Protein AF-F9DXI1-F1 (afdb_monomer)

Radius of gyration: 17.46 Å; Cα contacts (8 Å, |Δi|>4): 299; chains: 1; bounding box: 54×38×42 Å

Structure (mmCIF, N/CA/C/O backbone):
data_AF-F9DXI1-F1
#
_entry.id   AF-F9DXI1-F1
#
loop_
_atom_site.group_PDB
_atom_site.id
_atom_site.type_symbol
_atom_site.label_atom_id
_atom_site.label_alt_id
_atom_site.label_comp_id
_atom_site.label_asym_id
_atom_site.label_entity_id
_atom_site.label_seq_id
_atom_site.pdbx_PDB_ins_code
_atom_site.Cartn_x
_atom_site.Cartn_y
_atom_site.Cartn_z
_atom_site.occupancy
_atom_site.B_iso_or_equiv
_atom_site.auth_seq_id
_atom_site.auth_comp_id
_atom_site.auth_asym_id
_atom_site.auth_atom_id
_atom_site.pdbx_PDB_model_num
ATOM 1 N N . ILE A 1 1 ? -14.506 -11.356 -4.392 1.00 69.00 1 ILE A N 1
ATOM 2 C CA . ILE A 1 1 ? -14.007 -9.962 -4.331 1.00 69.00 1 ILE A CA 1
ATOM 3 C C . ILE A 1 1 ? -14.708 -9.296 -3.155 1.00 69.00 1 ILE A C 1
ATOM 5 O O . ILE A 1 1 ? -15.936 -9.281 -3.174 1.00 69.00 1 ILE A O 1
ATOM 9 N N . PRO A 1 2 ? -13.963 -8.846 -2.133 1.00 86.81 2 PRO A N 1
ATOM 10 C CA . PRO A 1 2 ? -14.524 -8.217 -0.940 1.00 86.81 2 PRO A CA 1
ATOM 11 C C . PRO A 1 2 ? -15.190 -6.873 -1.262 1.00 86.81 2 PRO A C 1
ATOM 13 O O . PRO A 1 2 ? -14.858 -6.212 -2.251 1.00 86.81 2 PRO A O 1
ATOM 16 N N . LEU A 1 3 ? -16.129 -6.454 -0.416 1.00 94.44 3 LEU A N 1
ATOM 17 C CA . LEU A 1 3 ? -16.753 -5.140 -0.493 1.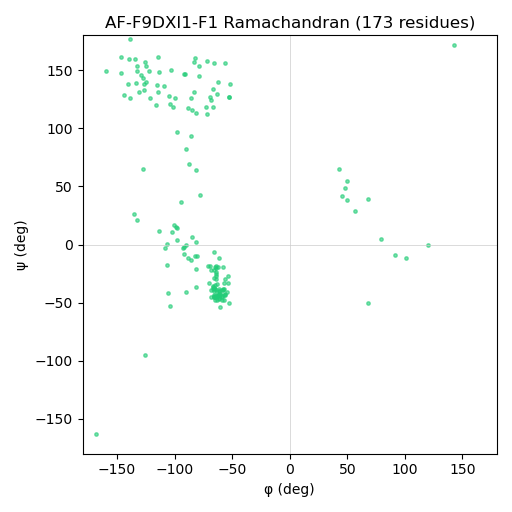00 94.44 3 LEU A CA 1
ATOM 18 C C . LEU A 1 3 ? -15.758 -4.064 -0.031 1.00 94.44 3 LEU A C 1
ATOM 20 O O . LEU A 1 3 ? -15.314 -4.058 1.115 1.00 94.44 3 LEU A O 1
ATOM 24 N N . ARG A 1 4 ? -15.416 -3.133 -0.923 1.00 96.00 4 ARG A N 1
ATOM 25 C CA . ARG A 1 4 ? -14.452 -2.058 -0.649 1.00 96.00 4 ARG A CA 1
ATOM 26 C C . ARG A 1 4 ? -15.157 -0.845 -0.054 1.00 96.00 4 ARG A C 1
ATOM 28 O O . ARG A 1 4 ? -16.013 -0.250 -0.709 1.00 96.00 4 ARG A O 1
ATOM 35 N N . ILE A 1 5 ? -14.814 -0.480 1.178 1.00 97.56 5 ILE A N 1
ATOM 36 C CA . ILE A 1 5 ? -15.563 0.511 1.955 1.00 97.56 5 ILE A CA 1
ATOM 37 C C . ILE A 1 5 ? -14.716 1.737 2.257 1.00 97.56 5 ILE A C 1
ATOM 39 O O . ILE A 1 5 ? -13.705 1.672 2.948 1.00 97.56 5 ILE A O 1
ATOM 43 N N . HIS A 1 6 ? -15.192 2.885 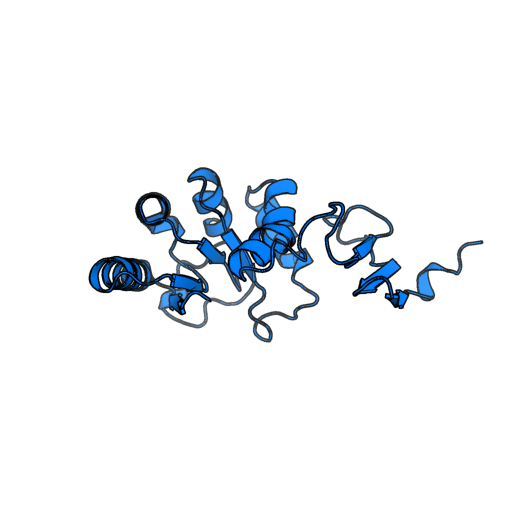1.793 1.00 98.31 6 HIS A N 1
ATOM 44 C CA . HIS A 1 6 ? -14.633 4.189 2.113 1.00 98.31 6 HIS A CA 1
ATOM 45 C C . HIS A 1 6 ? -14.948 4.583 3.562 1.00 98.31 6 HIS A C 1
ATOM 47 O O . HIS A 1 6 ? -16.106 4.857 3.876 1.00 98.31 6 HIS A O 1
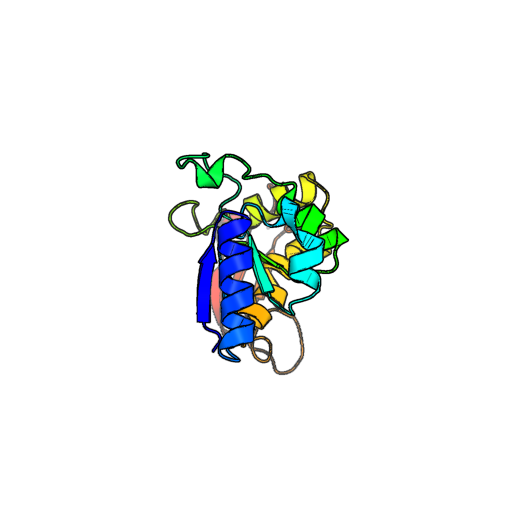ATOM 53 N N . ALA A 1 7 ? -13.935 4.646 4.436 1.00 98.25 7 ALA A N 1
ATOM 54 C CA . ALA A 1 7 ? -14.116 5.066 5.827 1.00 98.25 7 ALA A CA 1
ATOM 55 C C . ALA A 1 7 ? -12.925 5.885 6.347 1.00 98.25 7 ALA A C 1
ATOM 57 O O . ALA A 1 7 ? -11.763 5.472 6.283 1.00 98.25 7 ALA A O 1
ATOM 58 N N . HIS A 1 8 ? -13.219 7.057 6.911 1.00 98.62 8 HIS A N 1
ATOM 59 C CA . HIS A 1 8 ? -12.198 7.946 7.455 1.00 98.62 8 HIS A CA 1
ATOM 60 C C . HIS A 1 8 ? -12.146 7.903 8.980 1.00 98.62 8 HIS A C 1
ATOM 62 O O . HIS A 1 8 ? -11.059 7.702 9.533 1.00 98.62 8 HIS A O 1
ATOM 68 N N . ARG A 1 9 ? -13.278 8.112 9.660 1.00 98.62 9 ARG A N 1
ATOM 69 C CA . ARG A 1 9 ? -13.299 8.248 11.118 1.00 98.62 9 ARG A CA 1
ATOM 70 C C . ARG A 1 9 ? -13.326 6.899 11.813 1.00 98.62 9 ARG A C 1
ATOM 72 O O . ARG A 1 9 ? -13.777 5.901 11.255 1.00 98.62 9 ARG A O 1
ATOM 79 N N . ALA A 1 10 ? -12.886 6.885 13.066 1.00 98.56 10 ALA A N 1
ATOM 80 C CA . ALA A 1 10 ? -12.902 5.676 13.879 1.00 98.56 10 ALA A CA 1
ATOM 81 C C . ALA A 1 10 ? -14.320 5.088 14.015 1.00 98.56 10 ALA A C 1
ATOM 83 O O . ALA A 1 10 ? -14.487 3.876 13.942 1.00 98.56 10 ALA A O 1
ATOM 84 N N . ASP A 1 11 ? -15.349 5.928 14.149 1.00 98.50 11 ASP A N 1
ATOM 85 C CA . ASP A 1 11 ? -16.743 5.484 14.228 1.00 98.50 11 ASP A CA 1
ATOM 86 C C . ASP A 1 11 ? -17.289 4.932 12.902 1.00 98.50 11 ASP A C 1
ATOM 88 O O . ASP A 1 11 ? -18.054 3.965 12.927 1.00 98.50 11 ASP A O 1
ATOM 92 N N . ASP A 1 12 ? -16.844 5.456 11.755 1.00 98.38 12 ASP A N 1
ATOM 93 C CA . ASP A 1 12 ? -17.178 4.887 10.440 1.00 98.38 12 ASP A CA 1
ATOM 94 C C . ASP A 1 12 ? -16.580 3.480 10.300 1.00 98.38 12 ASP A C 1
ATOM 96 O O . ASP A 1 12 ? -17.260 2.538 9.893 1.00 98.38 12 ASP A O 1
ATOM 100 N N . ILE A 1 13 ? -15.311 3.330 10.700 1.00 98.44 13 ILE A N 1
ATOM 101 C CA . ILE A 1 13 ? -14.581 2.059 10.658 1.00 98.44 13 ILE A CA 1
ATOM 102 C C . ILE A 1 13 ? -15.241 1.029 11.584 1.00 98.44 13 ILE A C 1
ATOM 104 O O . ILE A 1 13 ? -15.514 -0.091 11.169 1.00 98.44 13 ILE A O 1
ATOM 108 N N . VAL A 1 14 ? -15.567 1.398 12.825 1.00 98.31 14 VAL A N 1
ATOM 109 C CA . VAL A 1 14 ? -16.275 0.493 13.749 1.00 98.31 14 VAL A CA 1
ATOM 110 C C . VAL A 1 14 ? -17.648 0.107 13.195 1.00 98.31 14 VAL A C 1
ATOM 112 O O . VAL A 1 14 ? -18.060 -1.044 13.318 1.00 98.31 14 VAL A O 1
ATOM 115 N N . THR A 1 15 ? -18.356 1.038 12.552 1.00 98.38 15 THR A N 1
ATOM 116 C CA . THR A 1 15 ? -19.662 0.752 11.947 1.00 98.38 15 THR A CA 1
ATOM 117 C C . THR A 1 15 ? -19.552 -0.301 10.852 1.00 98.38 15 THR A C 1
ATOM 119 O O . THR A 1 15 ? -20.336 -1.249 10.861 1.00 98.38 15 THR A O 1
ATOM 122 N N . ILE A 1 16 ? -18.575 -0.191 9.945 1.00 97.56 16 ILE A N 1
ATOM 123 C CA . ILE A 1 16 ? -18.421 -1.202 8.894 1.00 97.56 16 ILE A CA 1
ATOM 124 C C . ILE A 1 16 ? -17.999 -2.560 9.453 1.00 97.56 16 ILE A C 1
ATOM 126 O O . ILE A 1 16 ? -18.488 -3.574 8.970 1.00 97.56 16 ILE A O 1
ATOM 130 N N . LEU A 1 17 ? -17.165 -2.607 10.493 1.00 96.88 17 LEU A N 1
ATOM 131 C CA . LEU A 1 17 ? -16.785 -3.876 11.122 1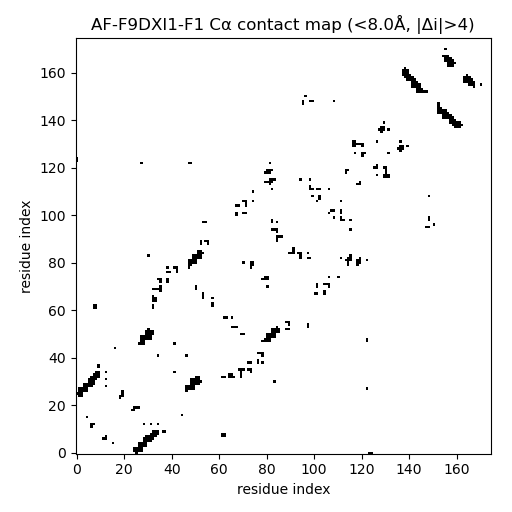.00 96.88 17 LEU A CA 1
ATOM 132 C C . LEU A 1 17 ? -17.979 -4.566 11.793 1.00 96.88 17 LEU A C 1
ATOM 134 O O . LEU A 1 17 ? -18.151 -5.771 11.652 1.00 96.88 17 LEU A O 1
ATOM 138 N N . ARG A 1 18 ? -18.886 -3.801 12.408 1.00 97.69 18 ARG A N 1
ATOM 139 C CA . ARG A 1 18 ? -20.153 -4.352 12.916 1.00 97.69 18 ARG A CA 1
ATOM 140 C C . ARG A 1 18 ? -21.059 -4.879 11.802 1.00 97.69 18 ARG A C 1
ATOM 142 O O . ARG A 1 18 ? -21.697 -5.904 11.986 1.00 97.69 18 ARG A O 1
ATOM 149 N N . ILE A 1 19 ? -21.113 -4.199 10.654 1.00 97.38 19 ILE A N 1
ATOM 150 C CA . ILE A 1 19 ? -21.872 -4.662 9.477 1.00 97.38 19 ILE A CA 1
ATOM 151 C C . ILE A 1 19 ? -21.228 -5.923 8.880 1.00 97.38 19 ILE A C 1
ATOM 153 O O . ILE A 1 19 ? -21.947 -6.839 8.489 1.00 97.38 19 ILE A O 1
ATOM 157 N N . LYS A 1 20 ? -19.889 -5.992 8.835 1.00 96.50 20 LYS A N 1
ATOM 158 C CA . LYS A 1 20 ? -19.130 -7.184 8.428 1.00 96.50 20 LYS A CA 1
ATOM 159 C C . LYS A 1 20 ? -19.587 -8.402 9.232 1.00 96.50 20 LYS A C 1
ATOM 161 O O . LYS A 1 20 ? -19.923 -9.420 8.640 1.00 96.50 20 LYS A O 1
ATOM 166 N N . GLU A 1 21 ? -19.630 -8.262 10.557 1.00 96.25 21 GLU A N 1
ATOM 167 C CA . GLU A 1 21 ? -20.049 -9.312 11.491 1.00 96.25 21 GLU A CA 1
ATOM 168 C C . GLU A 1 21 ? -21.547 -9.638 11.378 1.00 96.25 21 GLU A C 1
ATOM 170 O O . GLU A 1 21 ? -21.917 -10.806 11.317 1.00 96.25 21 GLU A O 1
ATOM 175 N N . GLU A 1 22 ? -22.414 -8.623 11.307 1.00 97.81 22 GLU A N 1
ATOM 176 C CA . GLU A 1 22 ? -23.872 -8.805 11.244 1.00 97.81 22 GLU A CA 1
ATOM 177 C C . GLU A 1 22 ? -24.317 -9.589 10.004 1.00 97.81 22 GLU A C 1
ATOM 179 O O . GLU A 1 22 ? -25.228 -10.416 10.088 1.00 97.81 22 GLU A O 1
ATOM 184 N N . PHE A 1 23 ? -23.687 -9.326 8.858 1.00 97.19 23 PHE A N 1
ATOM 185 C CA . PHE A 1 23 ? -24.092 -9.892 7.571 1.00 97.19 23 PHE A CA 1
ATOM 186 C C . PHE A 1 23 ? -23.158 -10.983 7.041 1.00 97.19 23 PHE A C 1
ATOM 188 O O . PHE A 1 23 ? -23.432 -11.502 5.961 1.00 97.19 23 PHE A O 1
ATOM 195 N N . ASP A 1 24 ? -22.092 -11.327 7.770 1.00 95.75 24 ASP A N 1
ATOM 196 C CA . ASP A 1 24 ? -21.068 -12.296 7.353 1.00 95.75 24 ASP A CA 1
ATOM 197 C C . ASP A 1 24 ? -20.529 -12.008 5.938 1.00 95.75 24 ASP A C 1
ATOM 199 O O . ASP A 1 24 ? -20.605 -12.821 5.016 1.00 95.75 24 ASP A O 1
ATOM 203 N N . ILE A 1 25 ? -20.045 -10.777 5.740 1.00 95.25 25 ILE A N 1
ATOM 204 C CA . ILE A 1 25 ? -19.498 -10.320 4.456 1.00 95.25 25 ILE A CA 1
ATOM 205 C C . ILE A 1 25 ? -18.000 -10.046 4.550 1.00 95.25 25 ILE A C 1
ATOM 207 O O . ILE A 1 25 ? -17.487 -9.583 5.567 1.00 95.25 25 ILE A O 1
ATOM 211 N N . ASP A 1 26 ? -17.278 -10.262 3.457 1.00 93.88 26 ASP A N 1
ATOM 212 C CA . ASP A 1 26 ? -15.888 -9.827 3.356 1.00 93.88 26 ASP A CA 1
ATOM 213 C C . ASP A 1 26 ? -15.807 -8.365 2.951 1.00 93.88 26 ASP A C 1
ATOM 215 O O . ASP A 1 26 ? -16.441 -7.932 1.984 1.00 93.88 26 ASP A O 1
ATOM 219 N N . VAL A 1 27 ? -15.000 -7.601 3.684 1.00 95.94 27 VAL A N 1
ATOM 220 C CA . VAL A 1 27 ? -14.814 -6.171 3.452 1.00 95.94 27 VAL A CA 1
ATOM 221 C C . VAL A 1 27 ? -13.336 -5.824 3.462 1.00 95.94 27 VAL A C 1
ATOM 223 O O . VAL A 1 27 ? -12.534 -6.475 4.129 1.00 95.94 27 VAL A O 1
ATOM 226 N N . THR A 1 28 ? -12.992 -4.751 2.767 1.00 96.62 28 THR A N 1
ATOM 227 C CA . THR A 1 28 ? -11.735 -4.032 2.964 1.00 96.62 28 THR A CA 1
ATOM 228 C C . THR A 1 28 ? -12.038 -2.572 3.255 1.00 96.62 28 THR A C 1
ATOM 230 O O . THR A 1 28 ? -13.073 -2.042 2.843 1.00 96.62 28 THR A O 1
ATOM 233 N N . ILE A 1 29 ? -11.139 -1.903 3.973 1.00 97.75 29 ILE A N 1
ATOM 234 C CA . ILE A 1 29 ? -11.318 -0.492 4.328 1.00 97.75 29 ILE A CA 1
ATOM 235 C C . ILE A 1 29 ? -10.397 0.365 3.466 1.00 97.75 29 ILE A C 1
ATOM 237 O O . ILE A 1 29 ? -9.189 0.136 3.424 1.00 97.75 29 ILE A O 1
ATOM 241 N N . GLU A 1 30 ? -10.958 1.370 2.810 1.00 98.19 30 GLU A N 1
ATOM 242 C CA . GLU A 1 30 ? -10.228 2.428 2.121 1.00 98.19 30 GLU A CA 1
ATOM 243 C C . GLU A 1 30 ? -9.983 3.606 3.062 1.00 98.19 30 GLU A C 1
ATOM 245 O O . GLU A 1 30 ? -10.825 3.961 3.889 1.00 98.19 30 GLU A O 1
ATOM 250 N N . HIS A 1 31 ? -8.845 4.261 2.873 1.00 98.38 31 HIS A N 1
ATOM 251 C CA . HIS A 1 31 ? -8.322 5.418 3.602 1.00 98.38 31 HIS A CA 1
ATOM 252 C C . HIS A 1 31 ? -7.916 5.168 5.053 1.00 98.38 31 HIS A C 1
ATOM 254 O O . HIS A 1 31 ? -6.825 5.599 5.439 1.00 98.38 31 HIS A O 1
ATOM 260 N N . CYS A 1 32 ? -8.780 4.545 5.861 1.00 98.19 32 CYS A N 1
ATOM 261 C CA . CYS A 1 32 ? -8.519 4.177 7.258 1.00 98.19 32 CYS A CA 1
ATOM 262 C C . CYS A 1 32 ? -7.857 5.317 8.067 1.00 98.19 32 CYS A C 1
ATOM 264 O O . CYS A 1 32 ? -6.890 5.130 8.804 1.00 98.19 32 CYS A O 1
ATOM 266 N N . THR A 1 33 ? -8.328 6.553 7.872 1.00 98.62 33 THR A N 1
ATOM 267 C CA . THR A 1 33 ? -7.601 7.773 8.284 1.00 98.62 33 THR A CA 1
ATOM 268 C C . THR A 1 33 ? -7.374 7.847 9.794 1.00 98.62 33 THR A C 1
ATOM 270 O O . THR A 1 33 ? -6.292 8.236 10.238 1.00 98.62 33 THR A O 1
ATOM 273 N N . GLU A 1 34 ? -8.372 7.455 10.579 1.00 98.62 34 GLU A N 1
ATOM 274 C CA . GLU A 1 34 ? -8.309 7.373 12.038 1.00 98.62 34 GLU A CA 1
ATOM 275 C C . GLU A 1 34 ? -8.036 5.954 12.555 1.00 98.62 34 GLU A C 1
ATOM 277 O O . GLU A 1 34 ? -8.169 5.708 13.751 1.00 98.62 34 GLU A O 1
ATOM 282 N N . GLY A 1 35 ? -7.592 5.025 11.700 1.00 98.06 35 GLY A N 1
ATOM 283 C CA . GLY A 1 35 ? -7.302 3.645 12.108 1.00 98.06 35 GLY A CA 1
ATOM 284 C C . GLY A 1 35 ? -6.289 3.543 13.251 1.00 98.06 35 GLY A C 1
ATOM 285 O O . GLY A 1 35 ? -6.398 2.668 14.101 1.00 98.06 35 GLY A O 1
ATOM 286 N N . HIS A 1 36 ? -5.363 4.502 13.357 1.00 98.12 36 HIS A N 1
ATOM 287 C CA . HIS A 1 36 ? -4.412 4.591 14.470 1.00 98.12 36 HIS A CA 1
ATOM 288 C C . HIS A 1 36 ? -5.055 4.803 15.848 1.00 98.12 36 HIS A C 1
ATOM 290 O O . HIS A 1 36 ? -4.403 4.557 16.857 1.00 98.12 36 HIS A O 1
ATOM 296 N N . LEU A 1 37 ? -6.301 5.276 15.918 1.00 98.31 37 LEU A N 1
ATOM 297 C CA . LEU A 1 37 ? -7.020 5.444 17.183 1.00 98.31 37 LEU A CA 1
ATOM 298 C C . LEU A 1 37 ? -7.642 4.134 17.679 1.00 98.31 37 LEU A C 1
ATOM 300 O O . LEU A 1 37 ? -7.940 4.014 18.863 1.00 98.31 37 LEU A O 1
ATOM 304 N N . ILE A 1 38 ? -7.839 3.169 16.780 1.00 97.88 38 ILE A N 1
ATOM 305 C CA . ILE A 1 38 ? -8.586 1.930 17.024 1.00 97.88 38 ILE A CA 1
ATOM 306 C C . ILE A 1 38 ? -7.858 0.699 16.466 1.00 97.88 38 ILE A C 1
ATOM 308 O O . ILE A 1 38 ? -8.494 -0.297 16.140 1.00 97.88 38 ILE A O 1
ATOM 312 N N . ALA A 1 39 ? -6.528 0.749 16.349 1.00 97.12 39 ALA A N 1
ATOM 313 C CA . ALA A 1 39 ? -5.750 -0.318 15.719 1.00 97.12 39 ALA A CA 1
ATOM 314 C C . ALA A 1 39 ? -5.996 -1.683 16.380 1.00 97.12 39 ALA A C 1
ATOM 316 O O . ALA A 1 39 ? -6.249 -2.648 15.674 1.00 97.12 39 ALA A O 1
ATOM 317 N N . ASN A 1 40 ? -6.051 -1.750 17.714 1.00 95.56 40 ASN A N 1
ATOM 318 C CA . ASN A 1 40 ? -6.369 -2.999 18.419 1.00 95.56 40 ASN A CA 1
ATOM 319 C C . ASN A 1 40 ? -7.724 -3.582 17.979 1.00 95.56 40 ASN A C 1
ATOM 321 O O . ASN A 1 40 ? -7.820 -4.766 17.680 1.00 95.56 40 ASN A O 1
ATOM 325 N N . TYR A 1 41 ? -8.749 -2.736 17.846 1.00 96.06 41 TYR A N 1
ATOM 326 C CA . TYR A 1 41 ? -10.064 -3.178 17.382 1.00 96.06 41 TYR A CA 1
ATOM 327 C C . TYR A 1 41 ? -10.016 -3.665 15.928 1.00 96.06 41 TYR A C 1
ATOM 329 O O . TYR A 1 41 ? -10.598 -4.691 15.598 1.00 96.06 41 TYR A O 1
ATOM 337 N N . ILE A 1 42 ? -9.268 -2.982 15.055 1.00 96.94 42 ILE A N 1
ATOM 338 C CA . ILE A 1 42 ? -9.063 -3.426 13.667 1.00 96.94 42 ILE A CA 1
ATOM 339 C C . ILE A 1 42 ? -8.363 -4.795 13.633 1.00 96.94 42 ILE A C 1
ATOM 341 O O . ILE A 1 42 ? -8.790 -5.666 12.880 1.00 96.94 42 ILE A O 1
ATOM 345 N N . SER A 1 43 ? -7.336 -5.015 14.464 1.00 95.56 43 SER A N 1
ATOM 346 C CA . SER A 1 43 ? -6.600 -6.289 14.501 1.00 95.56 43 SER A CA 1
ATOM 347 C C . SER A 1 43 ? -7.447 -7.483 14.950 1.00 95.56 43 SER A C 1
ATOM 349 O O . SER A 1 43 ? -7.136 -8.613 14.596 1.00 95.56 43 SER A O 1
ATOM 351 N N . GLU A 1 44 ? -8.530 -7.241 15.689 1.00 95.00 44 GLU A N 1
ATOM 352 C CA . GLU A 1 44 ? -9.453 -8.281 16.159 1.00 95.00 44 GLU A CA 1
ATOM 353 C C . GLU A 1 44 ? -10.493 -8.695 15.099 1.00 95.00 44 GLU A C 1
ATOM 355 O O . GLU A 1 44 ? -11.195 -9.681 15.301 1.00 95.00 44 GLU A O 1
ATOM 360 N N . ASN A 1 45 ? -10.602 -7.971 13.976 1.00 93.44 45 ASN A N 1
ATOM 361 C CA . ASN A 1 45 ? -11.696 -8.120 13.004 1.00 93.44 45 ASN A CA 1
ATOM 362 C C . ASN A 1 45 ? -11.277 -8.671 11.624 1.00 93.44 45 ASN A C 1
ATOM 364 O O . ASN A 1 45 ? -12.075 -8.610 10.689 1.00 93.44 45 ASN A O 1
ATOM 368 N N . ASP A 1 46 ? -10.046 -9.180 11.494 1.00 89.81 46 ASP A N 1
ATOM 369 C CA . ASP A 1 46 ? -9.495 -9.791 10.269 1.00 89.81 46 ASP A CA 1
ATOM 370 C C . ASP A 1 46 ? -9.837 -9.010 8.984 1.00 89.81 46 ASP A C 1
ATOM 372 O O . ASP A 1 46 ? -10.609 -9.434 8.121 1.00 89.81 46 ASP A O 1
ATOM 376 N N . VAL A 1 47 ? -9.311 -7.787 8.899 1.00 94.38 47 VAL A N 1
ATOM 377 C CA . VAL A 1 47 ? -9.577 -6.863 7.795 1.00 94.38 47 VAL A CA 1
ATOM 378 C C . VAL A 1 47 ? -8.279 -6.247 7.294 1.00 94.38 47 VAL A C 1
ATOM 380 O O . VAL A 1 47 ? -7.417 -5.835 8.073 1.00 94.38 47 VAL A O 1
ATOM 383 N N . MET A 1 48 ? -8.157 -6.122 5.975 1.00 94.88 48 MET A N 1
ATOM 384 C CA . MET A 1 48 ? -7.084 -5.340 5.372 1.00 94.88 48 MET A CA 1
ATOM 385 C C . MET A 1 48 ? -7.513 -3.895 5.138 1.00 94.88 48 MET A C 1
ATOM 387 O O . MET A 1 48 ? -8.665 -3.595 4.801 1.00 94.88 48 MET A O 1
ATOM 391 N N . VAL A 1 49 ? -6.551 -2.983 5.259 1.00 97.44 49 VAL A N 1
ATOM 392 C CA . VAL A 1 49 ? -6.797 -1.543 5.133 1.00 97.44 49 VAL A CA 1
ATOM 393 C C . VAL A 1 49 ? -5.872 -0.902 4.099 1.00 97.44 49 VAL A C 1
ATOM 395 O O . VAL A 1 49 ? -4.681 -1.199 4.050 1.00 97.44 49 VAL A O 1
ATOM 398 N N . SER A 1 50 ? -6.405 0.002 3.281 1.00 98.12 50 SER A N 1
ATOM 399 C CA . SER A 1 50 ? -5.619 0.848 2.382 1.00 98.12 50 SER A CA 1
ATOM 400 C C . SER A 1 50 ? -5.478 2.235 2.986 1.00 98.12 50 SER A C 1
ATOM 402 O O . SER A 1 50 ? -6.470 2.915 3.228 1.00 98.12 50 SER A O 1
ATOM 404 N N . VAL A 1 51 ? -4.251 2.662 3.274 1.00 98.62 51 VAL A N 1
ATOM 405 C CA . VAL A 1 51 ? -3.973 3.943 3.928 1.00 98.62 51 VAL A CA 1
ATOM 406 C C . VAL A 1 51 ? -3.553 4.977 2.895 1.00 98.62 51 VAL A C 1
ATOM 408 O O . VAL A 1 51 ? -2.586 4.799 2.157 1.00 98.62 51 VAL A O 1
ATOM 411 N N . GLY A 1 52 ? -4.243 6.111 2.890 1.00 97.56 52 GLY A N 1
ATOM 412 C CA . GLY A 1 52 ? -3.938 7.234 2.011 1.00 97.56 52 GLY A CA 1
ATOM 413 C C . GLY A 1 52 ? -5.199 7.933 1.511 1.00 97.56 52 GLY A C 1
ATOM 414 O O . GLY A 1 52 ? -6.304 7.468 1.782 1.00 97.56 52 GLY A O 1
ATOM 415 N N . PRO A 1 53 ? -5.070 9.080 0.829 1.00 97.94 53 PRO A N 1
ATOM 416 C CA . PRO A 1 53 ? -3.827 9.766 0.477 1.00 97.94 53 PRO A CA 1
ATOM 417 C C . PRO A 1 53 ? -3.293 10.615 1.643 1.00 97.94 53 PRO A C 1
ATOM 419 O O . PRO A 1 53 ? -3.892 11.626 2.024 1.00 97.94 53 PRO A O 1
ATOM 422 N N . THR A 1 54 ? -2.144 10.243 2.217 1.00 97.31 54 THR A N 1
ATOM 423 C CA . THR A 1 54 ? -1.613 10.904 3.430 1.00 97.31 54 THR A CA 1
ATOM 424 C C . THR A 1 54 ? -0.882 12.210 3.120 1.00 97.31 54 THR A C 1
ATOM 426 O O . THR A 1 54 ? -1.025 13.178 3.868 1.00 97.31 54 THR A O 1
ATOM 429 N N . MET A 1 55 ? -0.158 12.279 1.997 1.00 96.62 55 MET A N 1
ATOM 430 C CA . MET A 1 55 ? 0.595 13.460 1.540 1.00 96.62 55 MET A CA 1
ATOM 431 C C . MET A 1 55 ? -0.310 14.529 0.894 1.00 96.62 55 MET A C 1
ATOM 433 O O . MET A 1 55 ? 0.008 15.088 -0.148 1.00 96.62 55 MET A O 1
ATOM 437 N N . SER A 1 56 ? -1.475 14.794 1.482 1.00 96.69 56 SER A N 1
ATOM 438 C CA . SER A 1 56 ? -2.451 15.755 0.960 1.00 96.69 56 SER A CA 1
ATOM 439 C C . SER A 1 56 ? -3.077 16.586 2.088 1.00 96.69 56 SER A C 1
ATOM 441 O O . SER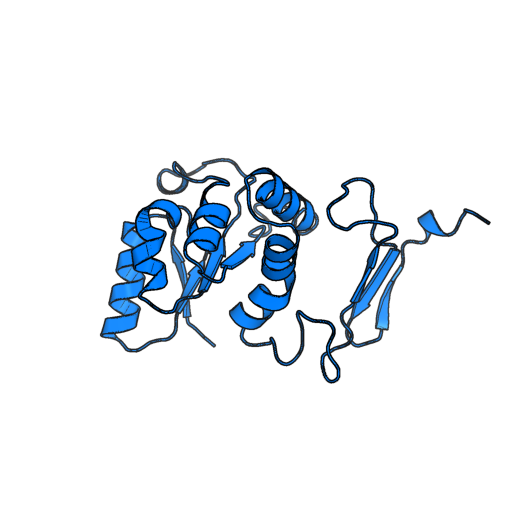 A 1 56 ? -3.067 16.159 3.251 1.00 96.69 56 SER A O 1
ATOM 443 N N . PRO A 1 57 ? -3.653 17.766 1.788 1.00 96.38 57 PRO A N 1
ATOM 444 C CA . PRO A 1 57 ? -4.307 18.601 2.792 1.00 96.38 57 PRO A CA 1
ATOM 445 C C . PRO A 1 57 ? -5.426 17.877 3.554 1.00 96.38 57 PRO A C 1
ATOM 447 O O . PRO A 1 57 ? -6.034 16.916 3.074 1.00 96.38 57 PRO A O 1
ATOM 450 N N . LYS A 1 58 ? -5.735 18.358 4.760 1.00 97.50 58 LYS A N 1
ATOM 451 C CA . LYS A 1 58 ? -6.875 17.895 5.566 1.00 97.50 58 LYS A CA 1
ATOM 452 C C . LYS A 1 58 ? -8.129 18.686 5.184 1.00 97.50 58 LYS A C 1
ATOM 454 O O . LYS A 1 58 ? -8.580 19.537 5.938 1.00 97.50 58 LYS A O 1
ATOM 459 N N . SER A 1 59 ? -8.639 18.450 3.978 1.00 96.88 59 SER A N 1
ATOM 460 C CA . SER A 1 59 ? -9.710 19.255 3.364 1.00 96.88 59 SER A CA 1
ATOM 461 C C . SER A 1 59 ? -11.098 19.082 3.995 1.00 96.88 59 SER A C 1
ATOM 463 O O . SER A 1 59 ? -11.959 19.933 3.795 1.00 96.88 59 SER A O 1
ATOM 465 N N . LYS A 1 60 ? -11.324 18.002 4.754 1.00 97.94 60 LYS A N 1
ATOM 466 C CA . LYS A 1 60 ? -12.607 17.653 5.388 1.00 97.94 60 LYS A CA 1
ATOM 467 C C . LYS A 1 60 ? -12.425 17.435 6.891 1.00 97.94 60 LYS A C 1
ATOM 469 O O . LYS A 1 60 ? -11.334 17.079 7.339 1.00 97.94 60 LYS A O 1
ATOM 474 N N . ILE A 1 61 ? -13.503 17.583 7.665 1.00 97.81 61 ILE A N 1
ATOM 475 C CA . ILE A 1 61 ? -13.482 17.408 9.130 1.00 97.81 61 ILE A CA 1
ATOM 476 C C . ILE A 1 61 ? -13.010 16.011 9.557 1.00 97.81 61 ILE A C 1
ATOM 478 O O . ILE A 1 61 ? -12.210 15.885 10.481 1.00 97.81 61 ILE A O 1
ATOM 482 N N . GLU A 1 62 ? -13.426 14.973 8.835 1.00 98.12 62 GLU A N 1
ATOM 483 C CA . GLU A 1 62 ? -13.005 13.581 9.044 1.00 98.12 62 GLU A CA 1
ATOM 484 C C . GLU A 1 62 ? -11.506 13.348 8.795 1.00 98.12 62 GLU A C 1
ATOM 486 O O . GLU A 1 62 ? -10.927 12.391 9.295 1.00 98.12 62 GLU A O 1
ATOM 491 N N . LEU A 1 63 ? -10.839 14.260 8.079 1.00 98.38 63 LEU A N 1
ATOM 492 C CA . LEU A 1 63 ? -9.402 14.198 7.815 1.00 98.38 63 LEU A CA 1
ATOM 493 C C . LEU A 1 63 ? -8.569 14.909 8.887 1.00 98.38 63 LEU A C 1
ATOM 495 O O . LEU A 1 63 ? -7.340 14.918 8.784 1.00 98.38 63 LEU A O 1
ATOM 499 N N . ARG A 1 64 ? -9.187 15.512 9.917 1.00 97.88 64 ARG A N 1
ATOM 500 C CA . ARG A 1 64 ? -8.485 16.306 10.947 1.00 97.88 64 ARG A CA 1
ATOM 501 C C . ARG A 1 64 ? -7.336 15.542 11.610 1.00 97.88 64 ARG A C 1
ATOM 503 O O . ARG A 1 64 ? -6.294 16.129 11.900 1.00 97.88 64 ARG A O 1
ATOM 510 N N . ASN A 1 65 ? -7.483 14.227 11.760 1.00 97.94 65 ASN A N 1
ATOM 511 C CA . ASN A 1 65 ? -6.509 13.344 12.396 1.00 97.94 65 ASN A CA 1
ATOM 512 C C . ASN A 1 65 ? -5.594 12.612 11.397 1.00 97.94 65 ASN A C 1
ATOM 514 O O . ASN A 1 65 ? -4.721 11.860 11.819 1.00 97.94 65 ASN A O 1
ATOM 518 N N . LYS A 1 66 ? -5.702 12.886 10.085 1.00 98.19 66 LYS A N 1
ATOM 519 C CA . LYS A 1 66 ? -4.826 12.292 9.062 1.00 98.19 66 LYS A CA 1
ATOM 520 C C . LYS A 1 66 ? -3.352 12.494 9.419 1.00 98.19 66 LYS A C 1
ATOM 522 O O . LYS A 1 66 ? -2.920 13.618 9.701 1.00 98.19 66 LYS A O 1
ATOM 527 N N . SER A 1 67 ? -2.587 11.409 9.439 1.00 97.19 67 SER A N 1
ATOM 528 C CA . SER A 1 67 ? -1.199 11.420 9.890 1.00 97.19 67 SER A CA 1
ATOM 529 C C . SER A 1 67 ? -0.418 10.224 9.356 1.00 97.19 67 SER A C 1
ATOM 531 O O . SER A 1 67 ? -0.961 9.126 9.243 1.00 97.19 67 SER A O 1
ATOM 533 N N . TRP A 1 68 ? 0.886 10.420 9.144 1.00 97.56 68 TRP A N 1
ATOM 534 C CA . TRP A 1 68 ? 1.856 9.348 8.899 1.00 97.56 68 TRP A CA 1
ATOM 535 C C . TRP A 1 68 ? 2.071 8.418 10.100 1.00 97.56 68 TRP A C 1
ATOM 537 O O . TRP A 1 68 ? 2.725 7.391 9.965 1.00 97.56 68 TRP A O 1
ATOM 547 N N . LYS A 1 69 ? 1.488 8.731 11.265 1.00 97.19 69 LYS A N 1
ATOM 548 C CA . LYS A 1 69 ? 1.406 7.782 12.382 1.00 97.19 69 LYS A CA 1
ATOM 549 C C . LYS A 1 69 ? 0.558 6.555 12.037 1.00 97.19 69 LYS A C 1
ATOM 551 O O . LYS A 1 69 ? 0.816 5.496 12.585 1.00 97.19 69 LYS A O 1
ATOM 556 N N . THR A 1 70 ? -0.405 6.674 11.116 1.00 98.31 70 THR A N 1
ATOM 557 C CA . THR A 1 70 ? -1.339 5.581 10.803 1.00 98.31 70 THR A CA 1
ATOM 558 C C . THR A 1 70 ? -0.657 4.321 10.281 1.00 98.31 70 THR A C 1
ATOM 560 O O . THR A 1 70 ? -0.829 3.288 10.924 1.00 98.31 70 THR A O 1
ATOM 563 N N . PRO A 1 71 ? 0.183 4.370 9.227 1.00 98.19 71 PRO A N 1
ATOM 564 C CA . PRO A 1 71 ? 0.947 3.195 8.806 1.00 98.19 71 PRO A CA 1
ATOM 565 C C . PRO A 1 71 ? 1.780 2.578 9.937 1.00 98.19 71 PRO A C 1
ATOM 567 O O . PRO A 1 71 ? 1.797 1.362 10.087 1.00 98.19 71 PRO A O 1
ATOM 570 N N . LYS A 1 72 ? 2.426 3.404 10.776 1.00 98.19 72 LYS A N 1
ATOM 571 C CA . LYS A 1 72 ? 3.245 2.919 11.897 1.00 98.19 72 LYS A CA 1
ATOM 572 C C . LYS A 1 72 ? 2.416 2.192 12.951 1.00 98.19 72 LYS A C 1
ATOM 574 O O . LYS A 1 72 ? 2.786 1.100 13.359 1.00 98.19 72 LYS A O 1
ATOM 579 N N . THR A 1 73 ? 1.299 2.773 13.380 1.00 98.44 73 THR A N 1
ATOM 580 C CA . THR A 1 73 ? 0.435 2.158 14.393 1.00 98.44 73 THR A CA 1
ATOM 581 C C . THR A 1 73 ? -0.183 0.853 13.895 1.00 98.44 73 THR A C 1
ATOM 583 O O . THR A 1 73 ? -0.262 -0.103 14.656 1.00 98.44 73 THR A O 1
ATOM 586 N N . LEU A 1 74 ? -0.576 0.787 12.620 1.00 98.00 74 LEU A N 1
ATOM 587 C CA . LEU A 1 74 ? -1.080 -0.450 12.017 1.00 98.00 74 LEU A CA 1
ATOM 588 C C . LEU A 1 74 ? 0.019 -1.518 11.929 1.00 98.00 74 LEU A C 1
ATOM 590 O O . LEU A 1 74 ? -0.220 -2.664 12.300 1.00 98.00 74 LEU A O 1
ATOM 594 N N . ALA A 1 75 ? 1.231 -1.129 11.521 1.00 97.44 75 ALA A N 1
ATOM 595 C CA . ALA A 1 75 ? 2.390 -2.017 11.492 1.00 97.44 75 ALA A CA 1
ATOM 596 C C . ALA A 1 75 ? 2.718 -2.590 12.882 1.00 97.44 75 ALA A C 1
ATOM 598 O O . ALA A 1 75 ? 2.950 -3.788 13.010 1.00 97.44 75 ALA A O 1
ATOM 599 N N . ASP A 1 76 ? 2.698 -1.753 13.924 1.00 97.19 76 ASP A N 1
ATOM 600 C CA . ASP A 1 76 ? 2.966 -2.166 15.311 1.00 97.19 76 ASP A CA 1
ATOM 601 C C . ASP A 1 76 ? 1.908 -3.127 15.862 1.00 97.19 76 ASP A C 1
ATOM 603 O O . ASP A 1 76 ? 2.214 -3.969 16.704 1.00 97.19 76 ASP A O 1
ATOM 607 N N . ALA A 1 77 ? 0.675 -3.015 15.369 1.00 96.75 77 ALA A N 1
ATOM 608 C CA . ALA A 1 77 ? -0.426 -3.917 15.685 1.00 96.75 77 ALA A CA 1
ATOM 609 C C . ALA A 1 77 ? -0.451 -5.181 14.801 1.00 96.75 77 ALA A C 1
ATOM 611 O O . ALA A 1 77 ? -1.397 -5.958 14.887 1.00 96.75 77 ALA A O 1
ATOM 612 N N . ASN A 1 78 ? 0.567 -5.404 13.959 1.00 94.75 78 ASN A N 1
ATOM 613 C CA . ASN A 1 78 ? 0.640 -6.504 12.986 1.00 94.75 78 ASN A CA 1
ATOM 614 C C . ASN A 1 78 ? -0.544 -6.552 12.001 1.00 94.75 78 ASN A C 1
ATOM 616 O O . ASN A 1 78 ? -0.903 -7.617 11.503 1.00 94.75 78 ASN A O 1
ATOM 620 N N . ILE A 1 79 ? -1.143 -5.400 11.696 1.00 95.69 79 ILE A N 1
ATOM 621 C CA . ILE A 1 79 ? -2.217 -5.297 10.707 1.00 95.69 79 ILE A CA 1
ATOM 622 C C . ILE A 1 79 ? -1.587 -5.142 9.329 1.00 95.69 79 ILE A C 1
ATOM 624 O O . ILE A 1 79 ? -0.787 -4.231 9.100 1.00 95.69 79 ILE A O 1
ATOM 628 N N . LEU A 1 80 ? -1.977 -6.003 8.390 1.00 93.38 80 LEU A N 1
ATOM 629 C CA . LEU A 1 80 ? -1.591 -5.842 6.994 1.00 93.38 80 LEU A CA 1
ATOM 630 C C . LEU A 1 80 ? -2.300 -4.625 6.395 1.00 93.38 80 LEU A C 1
ATOM 632 O O . LEU A 1 80 ? -3.526 -4.503 6.429 1.00 93.38 80 LEU A O 1
ATOM 636 N N . PHE A 1 81 ? -1.512 -3.728 5.812 1.00 98.12 81 PHE A N 1
ATOM 637 C CA . PHE A 1 81 ? -2.017 -2.530 5.158 1.00 98.12 81 PHE A CA 1
ATOM 638 C C . PHE A 1 81 ? -1.356 -2.311 3.800 1.00 98.12 81 PHE A C 1
ATOM 640 O O . PHE A 1 81 ? -0.261 -2.816 3.525 1.00 98.12 81 PHE A O 1
ATOM 647 N N . THR A 1 82 ? -2.026 -1.516 2.973 1.00 98.62 82 THR A N 1
ATOM 648 C CA . THR A 1 82 ? -1.506 -0.998 1.706 1.00 98.62 82 THR A CA 1
ATOM 649 C C . THR A 1 82 ? -1.354 0.518 1.776 1.00 98.62 82 THR A C 1
ATOM 651 O O . THR A 1 82 ? -1.946 1.170 2.641 1.00 98.62 82 THR A O 1
ATOM 654 N N . LEU A 1 83 ? -0.554 1.097 0.883 1.00 98.56 83 LEU A N 1
ATOM 655 C CA . LEU A 1 83 ? -0.476 2.548 0.697 1.00 98.56 83 LEU A CA 1
ATOM 656 C C . LEU A 1 83 ? -1.104 2.938 -0.641 1.00 98.56 83 LEU A C 1
ATOM 658 O O . LEU A 1 83 ? -0.834 2.312 -1.662 1.00 98.56 83 LEU A O 1
ATOM 662 N N . THR A 1 84 ? -1.901 4.006 -0.642 1.00 98.31 84 THR A N 1
ATOM 663 C CA . THR A 1 84 ? -2.556 4.527 -1.849 1.00 98.31 84 THR A CA 1
ATOM 664 C C . THR A 1 84 ? -2.327 6.026 -2.033 1.00 98.31 84 THR A C 1
ATOM 666 O O . THR A 1 84 ? -2.264 6.800 -1.071 1.00 98.31 84 THR A O 1
ATOM 669 N N . THR A 1 85 ? -2.216 6.448 -3.292 1.00 98.50 85 THR A N 1
ATOM 670 C CA . THR A 1 85 ? -2.213 7.862 -3.695 1.00 98.50 85 THR A CA 1
ATOM 671 C C . THR A 1 85 ? -3.619 8.412 -3.900 1.00 98.50 85 THR A C 1
ATOM 673 O O . THR A 1 85 ? -3.767 9.631 -3.990 1.00 98.50 85 THR A O 1
ATOM 676 N N . ASP A 1 86 ? -4.631 7.536 -3.964 1.00 97.94 86 ASP A N 1
ATOM 677 C CA . ASP A 1 86 ? -6.016 7.895 -4.282 1.00 97.94 86 ASP A CA 1
ATOM 678 C C . ASP A 1 86 ? -6.078 8.804 -5.518 1.00 97.94 86 ASP A C 1
ATOM 680 O O . ASP A 1 86 ? -6.619 9.910 -5.490 1.00 97.94 86 ASP A O 1
ATOM 684 N N . HIS A 1 87 ? -5.382 8.389 -6.582 1.00 98.06 87 HIS A N 1
ATOM 685 C CA . HIS A 1 87 ? -5.254 9.188 -7.793 1.00 98.06 87 HIS A CA 1
ATOM 686 C C . HIS A 1 87 ? -6.647 9.609 -8.304 1.00 98.06 87 HIS A C 1
ATOM 688 O O . HIS A 1 87 ? -7.518 8.767 -8.493 1.00 98.06 87 HIS A O 1
ATOM 694 N N . SER A 1 88 ? -6.912 10.893 -8.551 1.00 97.25 88 SER A N 1
ATOM 695 C CA . SER A 1 88 ? -5.952 11.987 -8.763 1.00 97.25 88 SER A CA 1
ATOM 696 C C . SER A 1 88 ? -5.685 12.912 -7.565 1.00 97.25 88 SER A C 1
ATOM 698 O O . SER A 1 88 ? -5.169 14.009 -7.769 1.00 97.25 88 SER A O 1
ATOM 700 N N . VAL A 1 89 ? -6.026 12.535 -6.327 1.00 97.62 89 VAL A N 1
ATOM 701 C CA . VAL A 1 89 ? -5.731 13.371 -5.144 1.00 97.62 89 VAL A CA 1
ATOM 702 C C . VAL A 1 89 ? -4.223 13.583 -4.992 1.00 97.62 89 VAL A C 1
ATOM 704 O O . VAL A 1 89 ? -3.774 14.698 -4.725 1.00 97.62 89 VAL A O 1
ATOM 707 N N . ILE A 1 90 ? -3.442 12.522 -5.196 1.00 97.94 90 ILE A N 1
ATOM 708 C CA . ILE A 1 90 ? -1.999 12.572 -5.431 1.00 97.94 90 ILE A CA 1
ATOM 709 C C . ILE A 1 90 ? -1.725 11.842 -6.759 1.00 97.94 90 ILE A C 1
ATOM 711 O O . ILE A 1 90 ? -2.328 10.806 -7.043 1.00 97.94 90 ILE A O 1
ATOM 715 N N . GLY A 1 91 ? -0.816 12.371 -7.584 1.00 98.25 91 GLY A N 1
ATOM 716 C CA . GLY A 1 91 ? -0.336 11.693 -8.797 1.00 98.25 91 GLY A CA 1
ATOM 717 C C . GLY A 1 91 ? 0.138 10.262 -8.503 1.00 98.25 91 GLY A C 1
ATOM 718 O O . GLY A 1 91 ? 0.775 10.023 -7.475 1.00 98.25 91 GLY A O 1
ATOM 719 N N . ILE A 1 92 ? -0.187 9.296 -9.368 1.00 97.69 92 ILE A N 1
ATOM 720 C CA . ILE A 1 92 ? 0.217 7.891 -9.172 1.00 97.69 92 ILE A CA 1
ATOM 721 C C . ILE A 1 92 ? 1.745 7.733 -9.215 1.00 97.69 92 ILE A C 1
ATOM 723 O O . ILE A 1 92 ? 2.312 6.921 -8.488 1.00 97.69 92 ILE A O 1
ATOM 727 N N . GLU A 1 93 ? 2.418 8.602 -9.966 1.00 95.50 93 GLU A N 1
ATOM 728 C CA . GLU A 1 93 ? 3.868 8.759 -10.028 1.00 95.50 93 GLU A CA 1
ATOM 729 C C . GLU A 1 93 ? 4.511 9.080 -8.664 1.00 95.50 93 GLU A C 1
ATOM 731 O O . GLU A 1 93 ? 5.700 8.842 -8.467 1.00 95.50 93 GLU A O 1
ATOM 736 N N . HIS A 1 94 ? 3.735 9.560 -7.685 1.00 97.25 94 HIS A N 1
ATOM 737 C CA . HIS A 1 94 ? 4.205 9.873 -6.332 1.00 97.25 94 HIS A CA 1
ATOM 738 C C . HIS A 1 94 ? 3.923 8.764 -5.303 1.00 97.25 94 HIS A C 1
ATOM 740 O O . HIS A 1 94 ? 4.038 8.998 -4.091 1.00 97.25 94 HIS A O 1
ATOM 746 N N . LEU A 1 95 ? 3.563 7.549 -5.738 1.00 97.94 95 LEU A N 1
ATOM 747 C CA . LEU A 1 95 ? 3.374 6.408 -4.834 1.00 97.94 95 LEU A CA 1
ATOM 748 C C . LEU A 1 95 ? 4.658 6.092 -4.052 1.00 97.94 95 LEU A C 1
ATOM 750 O O . LEU A 1 95 ? 4.614 5.967 -2.828 1.00 97.94 95 LEU A O 1
ATOM 754 N N . ILE A 1 96 ? 5.810 6.065 -4.732 1.00 97.38 96 ILE A N 1
ATOM 755 C CA . ILE A 1 96 ? 7.118 5.852 -4.092 1.00 97.38 96 ILE A CA 1
ATOM 756 C C . ILE A 1 96 ? 7.434 6.973 -3.101 1.00 97.38 96 ILE A C 1
ATOM 758 O O . ILE A 1 96 ? 7.823 6.703 -1.969 1.00 97.38 96 ILE A O 1
ATOM 762 N N . THR A 1 97 ? 7.170 8.234 -3.459 1.00 97.56 97 THR A N 1
ATOM 763 C CA . THR A 1 97 ? 7.328 9.366 -2.531 1.00 97.56 97 THR A CA 1
ATOM 764 C C . THR A 1 97 ? 6.466 9.195 -1.277 1.00 97.56 97 THR A C 1
ATOM 766 O O . THR A 1 97 ? 6.918 9.480 -0.168 1.00 97.56 97 THR A O 1
ATOM 769 N N . SER A 1 98 ? 5.243 8.680 -1.419 1.00 98.00 98 SER A N 1
ATOM 770 C CA . SER A 1 98 ? 4.364 8.387 -0.282 1.00 98.00 98 SER A CA 1
ATOM 771 C C . SER A 1 98 ? 4.913 7.255 0.594 1.00 98.00 98 SER A C 1
ATOM 773 O O . SER A 1 98 ? 4.854 7.351 1.820 1.00 98.00 98 SER A O 1
ATOM 775 N N . ALA A 1 99 ? 5.502 6.221 -0.010 1.00 98.25 99 ALA A N 1
ATOM 776 C CA . ALA A 1 99 ? 6.162 5.134 0.709 1.00 98.25 99 ALA A CA 1
ATOM 777 C C . ALA A 1 99 ? 7.410 5.622 1.473 1.00 98.25 99 ALA A C 1
ATOM 779 O O . ALA A 1 99 ? 7.531 5.352 2.666 1.00 98.25 99 ALA A O 1
ATOM 780 N N . ILE A 1 100 ? 8.268 6.439 0.847 1.00 98.25 100 ILE A N 1
ATOM 781 C CA . ILE A 1 100 ? 9.424 7.094 1.494 1.00 98.25 100 ILE A CA 1
ATOM 782 C C . ILE A 1 100 ? 8.970 7.925 2.699 1.00 98.25 100 ILE A C 1
ATOM 784 O O . ILE A 1 100 ? 9.570 7.878 3.776 1.00 98.25 100 ILE A O 1
ATOM 788 N N . MET A 1 101 ? 7.876 8.674 2.550 1.00 98.31 101 MET A N 1
ATOM 789 C CA . MET A 1 101 ? 7.317 9.454 3.649 1.00 98.31 101 MET A CA 1
ATOM 790 C C . MET A 1 101 ? 6.793 8.573 4.785 1.00 98.31 101 MET A C 1
ATOM 792 O O . MET A 1 101 ? 6.945 8.957 5.945 1.00 98.31 101 MET A O 1
ATOM 796 N N . ALA A 1 102 ? 6.231 7.399 4.498 1.00 98.31 102 ALA A N 1
ATOM 797 C CA . ALA A 1 102 ? 5.857 6.443 5.534 1.00 98.31 102 ALA A CA 1
ATOM 798 C C . ALA A 1 102 ? 7.095 5.889 6.266 1.00 98.31 102 ALA A C 1
ATOM 800 O O . ALA A 1 102 ? 7.103 5.887 7.499 1.00 98.31 102 ALA A O 1
ATOM 801 N N . VAL A 1 103 ? 8.161 5.521 5.539 1.00 98.50 103 VAL A N 1
ATOM 802 C CA . VAL A 1 103 ? 9.439 5.062 6.125 1.00 98.50 103 VAL A CA 1
ATOM 803 C C . VAL A 1 103 ? 10.018 6.114 7.067 1.00 98.50 103 VAL A C 1
ATOM 805 O O . VAL A 1 103 ? 10.308 5.833 8.229 1.00 98.50 103 VAL A O 1
ATOM 808 N N . LYS A 1 104 ? 10.067 7.374 6.618 1.00 98.06 104 LYS A N 1
ATOM 809 C CA . LYS A 1 104 ? 10.505 8.519 7.431 1.00 98.06 104 LYS A CA 1
ATOM 810 C C . LYS A 1 104 ? 9.744 8.651 8.759 1.00 98.06 104 LYS A C 1
ATOM 812 O O . LYS A 1 104 ? 10.283 9.213 9.710 1.00 98.06 104 LYS A O 1
ATOM 817 N N . HIS A 1 105 ? 8.505 8.165 8.833 1.00 98.25 105 HIS A N 1
ATOM 818 C CA . HIS A 1 105 ? 7.662 8.226 10.031 1.00 98.25 105 HIS A CA 1
ATOM 819 C C . HIS A 1 105 ? 7.576 6.903 10.806 1.00 98.25 105 HIS A C 1
ATOM 821 O O . HIS A 1 105 ? 6.801 6.809 11.760 1.00 98.25 105 HIS A O 1
ATOM 827 N N . GLY A 1 106 ? 8.410 5.918 10.465 1.00 97.12 106 GLY A N 1
ATOM 828 C CA . GLY A 1 106 ? 8.776 4.837 11.374 1.00 97.12 106 GLY A CA 1
ATOM 829 C C . GLY A 1 106 ? 8.437 3.423 10.920 1.00 97.12 106 GLY A C 1
ATOM 830 O O . GLY A 1 106 ? 8.734 2.505 11.681 1.00 97.12 106 GLY A O 1
ATOM 831 N N . ILE A 1 107 ? 7.830 3.213 9.747 1.00 98.31 107 ILE A N 1
ATOM 832 C CA . ILE A 1 107 ? 7.782 1.853 9.177 1.00 98.31 107 ILE A CA 1
ATOM 833 C C . ILE A 1 107 ? 9.125 1.520 8.518 1.00 98.31 107 ILE A C 1
ATOM 835 O O . ILE A 1 107 ? 9.852 2.411 8.090 1.00 98.31 107 ILE A O 1
ATOM 839 N N . SER A 1 108 ? 9.471 0.240 8.445 1.00 98.31 108 SER A N 1
ATOM 840 C CA . SER A 1 108 ? 10.666 -0.202 7.718 1.00 98.31 108 SER A CA 1
ATOM 841 C C . SER A 1 108 ? 10.484 -0.087 6.201 1.00 98.31 108 SER A C 1
ATOM 843 O O . SER A 1 108 ? 9.362 -0.124 5.692 1.00 98.31 108 SER A O 1
ATOM 845 N N . GLU A 1 109 ? 11.593 -0.014 5.466 1.00 98.25 109 GLU A N 1
ATOM 846 C CA . GLU A 1 109 ? 11.604 -0.076 3.997 1.00 98.25 109 GLU A CA 1
ATOM 847 C C . GLU A 1 109 ? 10.945 -1.356 3.468 1.00 98.25 109 GLU A C 1
ATOM 849 O O . GLU A 1 109 ? 10.173 -1.306 2.514 1.00 98.25 109 GLU A O 1
ATOM 854 N N . GLN A 1 110 ? 11.156 -2.493 4.140 1.00 97.94 110 GLN A N 1
ATOM 855 C CA . GLN A 1 110 ? 10.499 -3.752 3.790 1.00 97.94 110 GLN A CA 1
ATOM 856 C C . GLN A 1 110 ? 8.973 -3.655 3.920 1.00 97.94 110 GLN A C 1
ATOM 858 O O . GLN A 1 110 ? 8.257 -4.039 2.997 1.00 97.94 110 GLN A O 1
ATOM 863 N N . GLN A 1 111 ? 8.470 -3.106 5.030 1.00 98.44 111 GLN A N 1
ATOM 864 C CA . GLN A 1 111 ? 7.030 -2.901 5.228 1.00 98.44 111 GLN A CA 1
ATOM 865 C C . GLN A 1 111 ? 6.455 -1.930 4.194 1.00 98.44 111 GLN A C 1
ATOM 867 O O . GLN A 1 111 ? 5.372 -2.169 3.665 1.00 98.44 111 GLN A O 1
ATOM 872 N N . ALA A 1 112 ? 7.177 -0.854 3.879 1.00 98.44 112 ALA A N 1
ATOM 873 C CA . ALA A 1 112 ? 6.768 0.098 2.854 1.00 98.44 112 ALA A CA 1
ATOM 874 C C . ALA A 1 112 ? 6.702 -0.554 1.465 1.00 98.44 112 ALA A C 1
ATOM 876 O O . ALA A 1 112 ? 5.712 -0.362 0.763 1.00 98.44 112 ALA A O 1
ATOM 877 N N . LEU A 1 113 ? 7.704 -1.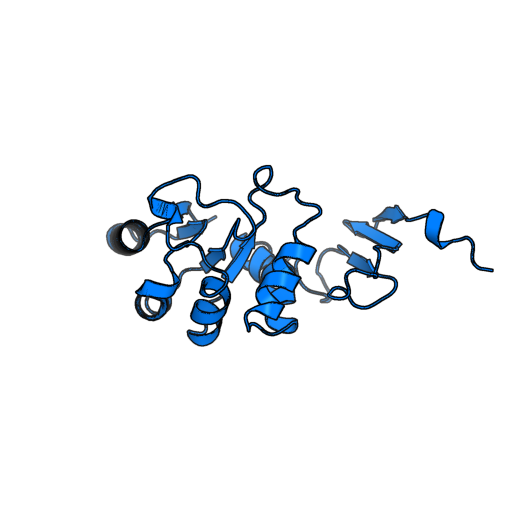361 1.094 1.00 98.38 113 LEU A N 1
ATOM 878 C CA . LEU A 1 113 ? 7.741 -2.078 -0.180 1.00 98.38 113 LEU A CA 1
ATOM 879 C C . LEU A 1 113 ? 6.602 -3.098 -0.273 1.00 98.38 113 LEU A C 1
ATOM 881 O O . LEU A 1 113 ? 5.903 -3.141 -1.284 1.00 98.38 113 LEU A O 1
ATOM 885 N N . GLN A 1 114 ? 6.361 -3.868 0.790 1.00 98.38 114 GLN A N 1
ATOM 886 C CA . GLN A 1 114 ? 5.234 -4.801 0.864 1.00 98.38 114 GLN A CA 1
ATOM 887 C C . GLN A 1 114 ? 3.891 -4.075 0.728 1.00 98.38 114 GLN A C 1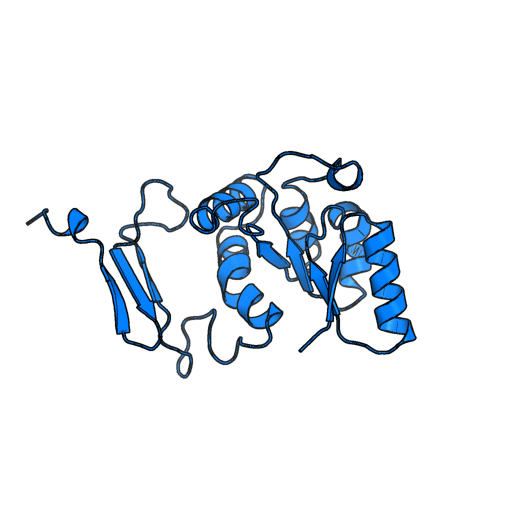
ATOM 889 O O . GLN A 1 114 ? 3.034 -4.532 -0.026 1.00 98.38 114 GLN A O 1
ATOM 894 N N . ALA A 1 115 ? 3.724 -2.922 1.384 1.00 98.62 115 ALA A N 1
ATOM 895 C CA . ALA A 1 115 ? 2.494 -2.130 1.348 1.00 98.62 115 ALA A CA 1
ATOM 896 C C . ALA A 1 115 ? 2.146 -1.571 -0.043 1.00 98.62 115 ALA A C 1
ATOM 898 O O . ALA A 1 115 ? 0.990 -1.224 -0.274 1.00 98.62 115 ALA A O 1
ATOM 899 N N . ILE A 1 116 ? 3.114 -1.470 -0.960 1.00 98.38 116 ILE A N 1
ATOM 900 C CA . ILE A 1 116 ? 2.888 -1.030 -2.348 1.00 98.38 116 ILE A CA 1
ATOM 901 C C . ILE A 1 116 ? 3.014 -2.161 -3.379 1.00 98.38 116 ILE A C 1
ATOM 903 O O . ILE A 1 116 ? 2.779 -1.920 -4.559 1.00 98.38 116 ILE A O 1
ATOM 907 N N . THR A 1 117 ? 3.366 -3.381 -2.958 1.00 98.62 117 THR A N 1
ATOM 908 C CA . THR A 1 117 ? 3.495 -4.559 -3.833 1.00 98.62 117 THR A CA 1
ATOM 909 C C . THR A 1 117 ? 2.637 -5.718 -3.321 1.00 98.62 117 THR A C 1
ATOM 911 O O . THR A 1 117 ? 1.444 -5.768 -3.612 1.00 98.62 117 THR A O 1
ATOM 914 N N . TYR A 1 118 ? 3.209 -6.635 -2.539 1.00 98.50 118 TYR A N 1
ATOM 915 C CA . TYR A 1 118 ? 2.566 -7.880 -2.128 1.00 98.50 118 TYR A CA 1
ATOM 916 C C . TYR A 1 118 ? 1.263 -7.658 -1.358 1.00 98.50 118 TYR A C 1
ATOM 918 O O . TYR A 1 118 ? 0.243 -8.241 -1.713 1.00 98.50 118 TYR A O 1
ATOM 926 N N . ASN A 1 119 ? 1.247 -6.765 -0.363 1.00 98.31 119 ASN A N 1
ATOM 927 C CA . ASN A 1 119 ? 0.027 -6.494 0.398 1.00 98.31 119 ASN A CA 1
ATOM 928 C C . ASN A 1 119 ? -1.063 -5.911 -0.506 1.00 98.31 119 ASN A C 1
ATOM 930 O O . ASN A 1 119 ? -2.230 -6.213 -0.305 1.00 98.31 119 ASN A O 1
ATOM 934 N N . SER A 1 120 ? -0.705 -5.107 -1.512 1.00 97.88 120 SER A N 1
ATOM 935 C CA . SER A 1 120 ? -1.667 -4.592 -2.494 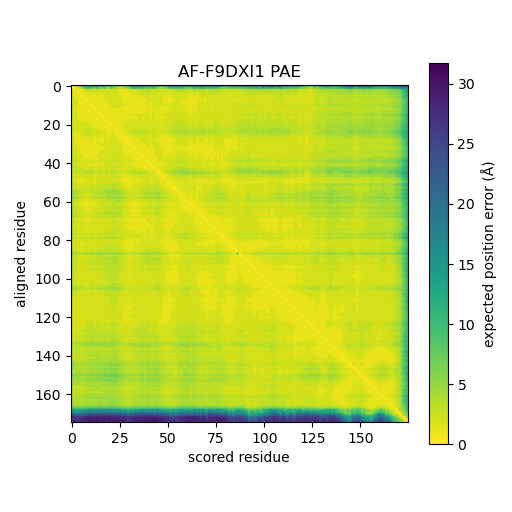1.00 97.88 120 SER A CA 1
ATOM 936 C C . SER A 1 120 ? -2.245 -5.700 -3.368 1.00 97.88 120 SER A C 1
ATOM 938 O O . SER A 1 120 ? -3.433 -5.666 -3.675 1.00 97.88 120 SER A O 1
ATOM 940 N N . ALA A 1 121 ? -1.441 -6.701 -3.733 1.00 97.81 121 ALA A N 1
ATOM 941 C CA . ALA A 1 121 ? -1.924 -7.867 -4.464 1.00 97.81 121 ALA A CA 1
ATOM 942 C C . ALA A 1 121 ? -2.892 -8.706 -3.612 1.00 97.81 121 ALA A C 1
ATOM 944 O O . ALA A 1 121 ? -3.983 -9.012 -4.085 1.00 97.81 121 ALA A O 1
ATOM 945 N N . VAL A 1 122 ? -2.552 -8.966 -2.340 1.00 96.56 122 VAL A N 1
ATOM 946 C CA . VAL A 1 122 ? -3.432 -9.667 -1.382 1.00 96.56 122 VAL A CA 1
ATOM 947 C C . VAL A 1 122 ? -4.727 -8.882 -1.158 1.00 96.56 122 VAL A C 1
ATOM 949 O O . VAL A 1 122 ? -5.817 -9.440 -1.219 1.00 96.56 122 VAL A O 1
ATOM 952 N N . TYR A 1 123 ? -4.630 -7.562 -0.983 1.00 96.06 123 TYR A N 1
ATOM 953 C CA . TYR A 1 123 ? -5.782 -6.670 -0.817 1.00 96.06 123 TYR A CA 1
ATOM 954 C C . TYR A 1 123 ? -6.763 -6.748 -1.996 1.00 96.06 123 TYR A C 1
ATOM 956 O O . TYR A 1 123 ? -7.971 -6.591 -1.822 1.00 96.06 123 TYR A O 1
ATOM 964 N N . MET A 1 124 ? -6.248 -6.980 -3.206 1.00 95.00 124 MET A N 1
ATOM 965 C CA . MET A 1 124 ? -7.040 -7.127 -4.427 1.00 95.00 124 MET A CA 1
ATOM 966 C C . MET A 1 124 ? -7.432 -8.583 -4.739 1.00 95.00 124 MET A C 1
ATOM 968 O O . MET A 1 124 ? -8.245 -8.791 -5.641 1.00 95.00 124 MET A O 1
ATOM 972 N N . GLY A 1 125 ? -6.899 -9.571 -4.011 1.00 95.06 125 GLY A N 1
ATOM 973 C CA . GLY A 1 125 ? -7.108 -11.000 -4.264 1.00 95.06 125 GLY A CA 1
ATOM 974 C C . GLY A 1 125 ? -6.469 -11.492 -5.566 1.00 95.06 125 GLY A C 1
ATOM 975 O O . GLY A 1 125 ? -7.104 -12.239 -6.309 1.00 95.06 125 GLY A O 1
ATOM 976 N N . VAL A 1 126 ? -5.272 -10.990 -5.890 1.00 97.06 126 VAL A N 1
ATOM 977 C CA . VAL A 1 126 ? -4.490 -11.338 -7.099 1.00 97.06 126 VAL A CA 1
ATOM 978 C C . VAL A 1 126 ? -3.023 -11.648 -6.774 1.00 97.06 126 VAL A C 1
ATOM 980 O O . VAL A 1 126 ? -2.131 -11.533 -7.617 1.00 97.06 126 VAL A O 1
ATOM 983 N N . GLU A 1 127 ? -2.737 -11.989 -5.521 1.00 97.56 127 GLU A N 1
ATOM 984 C CA . GLU A 1 127 ? -1.402 -12.331 -5.032 1.00 97.56 127 GLU A CA 1
ATOM 985 C C . GLU A 1 127 ? -0.826 -13.602 -5.660 1.00 97.56 127 GLU A C 1
ATOM 987 O O . GLU A 1 127 ? 0.390 -13.785 -5.645 1.00 97.56 127 GLU A O 1
ATOM 992 N N . ASP A 1 128 ? -1.666 -14.460 -6.236 1.00 97.94 128 ASP A N 1
ATOM 993 C CA . ASP A 1 128 ? -1.260 -15.616 -7.036 1.00 97.94 128 ASP A CA 1
ATOM 994 C C . ASP A 1 128 ? -0.612 -15.207 -8.367 1.00 97.94 128 ASP A C 1
ATOM 996 O O . ASP A 1 128 ? 0.177 -15.969 -8.926 1.00 97.94 128 ASP A O 1
ATOM 1000 N N . ARG A 1 129 ? -0.894 -13.988 -8.841 1.00 98.31 129 ARG A N 1
ATOM 1001 C CA . ARG A 1 129 ? -0.396 -13.445 -10.107 1.00 98.31 129 ARG A CA 1
ATOM 1002 C C . ARG A 1 129 ? 0.702 -12.407 -9.950 1.00 98.31 129 ARG A C 1
ATOM 1004 O O . ARG A 1 129 ? 1.645 -12.435 -10.725 1.00 98.31 129 ARG A O 1
ATOM 1011 N N . VAL A 1 130 ? 0.606 -11.489 -8.987 1.00 98.62 130 VAL A N 1
ATOM 1012 C CA . VAL A 1 130 ? 1.507 -10.320 -8.900 1.00 98.62 130 VAL A CA 1
ATOM 1013 C C . VAL A 1 130 ? 1.949 -10.012 -7.466 1.00 98.62 130 VAL A C 1
ATOM 1015 O O . VAL A 1 130 ? 1.542 -10.656 -6.501 1.00 98.62 130 VAL A O 1
ATOM 1018 N N . GLY A 1 131 ? 2.814 -9.005 -7.312 1.00 97.62 131 GLY A N 1
ATOM 1019 C CA . GLY A 1 131 ? 3.185 -8.434 -6.013 1.00 97.62 131 GLY A CA 1
ATOM 1020 C C . GLY A 1 131 ? 4.410 -9.058 -5.340 1.00 97.62 131 GLY A C 1
ATOM 1021 O O . GLY A 1 131 ? 4.901 -8.488 -4.370 1.00 97.62 131 GLY A O 1
ATOM 1022 N N . SER A 1 132 ? 4.952 -10.169 -5.848 1.00 98.44 132 SER A N 1
ATOM 1023 C CA . SER A 1 132 ? 6.255 -10.701 -5.417 1.00 98.44 132 SER A CA 1
ATOM 1024 C C . SER A 1 132 ? 7.020 -11.377 -6.558 1.00 98.44 132 SER A C 1
ATOM 1026 O O . SER A 1 132 ? 6.450 -11.736 -7.587 1.00 98.44 132 SER A O 1
ATOM 1028 N N . LEU A 1 133 ? 8.335 -11.535 -6.376 1.00 97.94 133 LEU A N 1
ATOM 1029 C CA . LEU A 1 133 ? 9.228 -12.180 -7.341 1.00 97.94 133 LEU A CA 1
ATOM 1030 C C . LEU A 1 133 ? 9.315 -13.681 -7.066 1.00 97.94 133 LEU A C 1
ATOM 1032 O O . LEU A 1 133 ? 10.245 -14.161 -6.420 1.00 97.94 133 LEU A O 1
ATOM 1036 N N . GLU A 1 134 ? 8.327 -14.423 -7.555 1.00 98.19 134 GLU A N 1
ATOM 1037 C CA . GLU A 1 134 ? 8.203 -15.865 -7.341 1.00 98.19 134 GLU A CA 1
ATOM 1038 C C . GLU A 1 134 ? 7.912 -16.598 -8.650 1.00 98.19 134 GLU A C 1
ATOM 1040 O O . GLU A 1 134 ? 7.277 -16.077 -9.567 1.00 98.19 134 GLU A O 1
ATOM 1045 N N . LYS A 1 135 ? 8.376 -17.847 -8.751 1.00 97.94 135 LYS A N 1
ATOM 1046 C CA . LYS A 1 135 ? 8.124 -18.673 -9.933 1.00 97.94 135 LYS A CA 1
ATOM 1047 C C . LYS A 1 135 ? 6.621 -18.926 -10.087 1.00 97.94 135 LYS A C 1
ATOM 1049 O O . LYS A 1 135 ? 5.995 -19.441 -9.170 1.00 97.94 135 LYS A O 1
ATOM 1054 N N . GLY A 1 136 ? 6.099 -18.675 -11.287 1.00 97.75 136 GLY A N 1
ATOM 1055 C CA . GLY A 1 136 ? 4.692 -18.901 -11.635 1.00 97.75 136 GLY A CA 1
ATOM 1056 C C . GLY A 1 136 ? 3.836 -17.635 -11.631 1.00 97.75 136 GLY A C 1
ATOM 1057 O O . GLY A 1 136 ? 2.739 -17.685 -12.171 1.00 97.75 136 GLY A O 1
ATOM 1058 N N . LYS A 1 137 ? 4.355 -16.524 -11.092 1.00 98.62 137 LYS A N 1
ATOM 1059 C CA . LYS A 1 137 ? 3.724 -15.201 -11.147 1.00 98.62 137 LYS A CA 1
ATOM 1060 C C . LYS A 1 137 ? 3.998 -14.492 -12.473 1.00 98.62 137 LYS A C 1
ATOM 1062 O O . LYS A 1 137 ? 4.946 -14.838 -13.188 1.00 98.62 137 LYS A O 1
ATOM 1067 N N . ASP A 1 138 ? 3.172 -13.500 -12.777 1.00 98.75 138 ASP A N 1
ATOM 1068 C CA . ASP A 1 138 ? 3.300 -12.638 -13.945 1.00 98.75 138 ASP A CA 1
ATOM 1069 C C . ASP A 1 138 ? 4.621 -11.861 -13.867 1.00 98.75 138 ASP A C 1
ATOM 1071 O O . ASP A 1 138 ? 5.065 -11.421 -12.802 1.00 98.75 138 ASP A O 1
ATOM 1075 N N . ALA A 1 139 ? 5.287 -11.718 -15.012 1.00 98.44 139 ALA A N 1
ATOM 1076 C CA . ALA A 1 139 ? 6.578 -11.044 -15.105 1.00 98.44 139 ALA A CA 1
ATOM 1077 C C . ALA A 1 139 ? 6.402 -9.514 -15.155 1.00 98.44 139 ALA A C 1
ATOM 1079 O O . ALA A 1 139 ? 6.758 -8.866 -16.143 1.00 98.44 139 ALA A O 1
ATOM 1080 N N . ASP A 1 140 ? 5.867 -8.971 -14.061 1.00 98.62 140 ASP A N 1
ATOM 1081 C CA . ASP A 1 140 ? 5.635 -7.549 -13.820 1.00 98.62 140 ASP A CA 1
ATOM 1082 C C . ASP A 1 140 ? 6.780 -6.985 -12.975 1.00 98.62 140 ASP A C 1
ATOM 1084 O O . ASP A 1 140 ? 6.823 -7.131 -11.751 1.00 98.62 140 ASP A O 1
ATOM 1088 N N . LEU A 1 141 ? 7.761 -6.377 -13.644 1.00 98.19 141 LEU A N 1
ATOM 1089 C CA . LEU A 1 141 ? 9.044 -6.001 -13.051 1.00 98.19 141 LEU A CA 1
ATOM 1090 C C . LEU A 1 141 ? 9.356 -4.528 -13.296 1.00 98.19 141 LEU A C 1
ATOM 1092 O O . LEU A 1 141 ? 9.134 -4.000 -14.386 1.00 98.19 141 LEU A O 1
ATOM 1096 N N . VAL A 1 142 ? 9.972 -3.881 -12.310 1.00 97.44 142 VAL A N 1
ATOM 1097 C CA . VAL A 1 142 ? 10.536 -2.535 -12.455 1.00 97.44 142 VAL A CA 1
ATOM 1098 C C . VAL A 1 142 ? 12.021 -2.596 -12.131 1.00 97.44 142 VAL A C 1
ATOM 1100 O O . VAL A 1 142 ? 12.410 -3.081 -11.070 1.00 97.44 142 VAL A O 1
ATOM 1103 N N . ILE A 1 143 ? 12.853 -2.106 -13.048 1.00 97.38 143 ILE A N 1
ATOM 1104 C CA . ILE A 1 143 ? 14.306 -2.061 -12.885 1.00 97.38 143 ILE A CA 1
ATOM 1105 C C . ILE A 1 143 ? 14.707 -0.627 -12.568 1.00 97.38 143 ILE A C 1
ATOM 1107 O O . ILE A 1 143 ? 14.489 0.274 -13.379 1.00 97.38 143 ILE A O 1
ATOM 1111 N N . TRP A 1 144 ? 15.339 -0.432 -11.419 1.00 96.62 144 TRP A N 1
ATOM 1112 C CA . TRP A 1 144 ? 15.854 0.856 -10.958 1.00 96.62 144 TRP A CA 1
ATOM 1113 C C . TRP A 1 144 ? 17.373 0.915 -11.135 1.00 96.62 144 TRP A C 1
ATOM 1115 O O . TRP A 1 144 ? 18.046 -0.113 -11.072 1.00 96.62 144 TRP A O 1
ATOM 1125 N N . ASN A 1 145 ? 17.924 2.111 -11.349 1.00 95.75 145 ASN A N 1
ATOM 1126 C CA . ASN A 1 145 ? 19.379 2.329 -11.383 1.00 95.75 145 ASN A CA 1
ATOM 1127 C C . ASN A 1 145 ? 20.015 2.455 -9.980 1.00 95.75 145 ASN A C 1
ATOM 1129 O O . ASN A 1 145 ? 21.219 2.682 -9.872 1.00 95.75 145 ASN A O 1
ATOM 1133 N N . GLY A 1 146 ? 19.218 2.316 -8.921 1.00 96.19 146 GLY A N 1
ATOM 1134 C CA . GLY A 1 146 ? 19.628 2.474 -7.533 1.00 96.19 146 GLY A CA 1
ATOM 1135 C C . GLY A 1 146 ? 18.556 1.970 -6.571 1.00 96.19 146 GLY A C 1
ATOM 1136 O O . GLY A 1 146 ? 17.653 1.226 -6.960 1.00 96.19 146 GLY A O 1
ATOM 1137 N N . ASP A 1 147 ? 18.666 2.375 -5.308 1.00 96.25 147 ASP A N 1
ATOM 1138 C CA . ASP A 1 147 ? 17.689 2.043 -4.270 1.00 96.25 147 ASP A CA 1
ATOM 1139 C C . ASP A 1 147 ? 16.335 2.721 -4.545 1.00 96.25 147 ASP A C 1
ATOM 1141 O O . ASP A 1 147 ? 16.292 3.916 -4.838 1.00 96.25 147 ASP A O 1
ATOM 1145 N N . ILE A 1 148 ? 15.229 1.982 -4.428 1.00 95.00 148 ILE A N 1
ATOM 1146 C CA . ILE A 1 148 ? 13.869 2.485 -4.684 1.00 95.00 148 ILE A CA 1
ATOM 1147 C C . ILE A 1 148 ? 13.432 3.593 -3.709 1.00 95.00 148 ILE A C 1
ATOM 1149 O O . ILE A 1 148 ? 12.574 4.408 -4.045 1.00 95.00 148 ILE A O 1
ATOM 1153 N N . PHE A 1 149 ? 14.003 3.641 -2.505 1.00 96.31 149 PHE A N 1
ATOM 1154 C CA . PHE A 1 149 ? 13.720 4.665 -1.500 1.00 96.31 149 PHE A CA 1
ATOM 1155 C C . PHE A 1 149 ? 14.685 5.861 -1.568 1.00 96.31 149 PHE A C 1
ATOM 1157 O O . PHE A 1 149 ? 14.483 6.850 -0.858 1.00 96.31 149 PHE A O 1
ATOM 1164 N N . ASP A 1 150 ? 15.682 5.833 -2.458 1.00 95.88 150 ASP A N 1
ATOM 1165 C CA . ASP A 1 150 ? 16.482 7.008 -2.802 1.00 95.88 150 ASP A CA 1
ATOM 1166 C C . ASP A 1 150 ? 15.770 7.828 -3.888 1.00 95.88 150 ASP A C 1
ATOM 1168 O O . ASP A 1 150 ? 15.613 7.387 -5.022 1.00 95.88 150 ASP A O 1
ATOM 1172 N N . LEU A 1 151 ? 15.376 9.065 -3.562 1.00 92.81 151 LEU A N 1
ATOM 1173 C CA . LEU A 1 151 ? 14.709 9.986 -4.499 1.00 92.81 151 LEU A CA 1
ATOM 1174 C C . LEU A 1 151 ? 15.554 10.355 -5.729 1.00 92.81 151 LEU A C 1
ATOM 1176 O O . LEU A 1 151 ? 15.040 10.996 -6.642 1.00 92.81 151 LEU A O 1
ATOM 1180 N N . ARG A 1 152 ? 16.850 10.030 -5.727 1.00 94.31 152 ARG A N 1
ATOM 1181 C CA . ARG A 1 152 ? 17.757 10.234 -6.865 1.00 94.31 152 ARG A CA 1
ATOM 1182 C C . ARG A 1 152 ? 17.763 9.052 -7.833 1.00 94.31 152 ARG A C 1
ATOM 1184 O O . ARG A 1 152 ? 18.370 9.170 -8.892 1.00 94.31 152 ARG A O 1
ATOM 1191 N N . SER A 1 153 ? 17.168 7.925 -7.451 1.00 95.31 153 SER A N 1
ATOM 1192 C CA . SER A 1 153 ? 17.044 6.756 -8.311 1.00 95.31 153 SER A CA 1
ATOM 1193 C C . SER A 1 153 ? 15.915 6.951 -9.313 1.00 95.31 153 SER A C 1
ATOM 1195 O O . SER A 1 153 ? 14.857 7.491 -8.994 1.00 95.31 153 SER A O 1
ATOM 1197 N N . ASP A 1 154 ? 16.124 6.421 -10.509 1.00 95.12 154 ASP A N 1
ATOM 1198 C CA . ASP A 1 154 ? 15.181 6.466 -11.612 1.00 95.12 154 ASP A CA 1
ATOM 1199 C C . ASP A 1 154 ? 14.839 5.055 -12.088 1.00 95.12 154 ASP A C 1
ATOM 1201 O O . ASP A 1 154 ? 15.662 4.129 -12.072 1.00 95.12 154 ASP A O 1
ATOM 1205 N N . VAL A 1 155 ? 13.612 4.909 -12.587 1.00 95.94 155 VAL A N 1
ATOM 1206 C CA . VAL A 1 155 ? 13.208 3.715 -13.325 1.00 95.94 155 VAL A CA 1
ATOM 1207 C C . VAL A 1 155 ? 13.962 3.688 -14.651 1.00 95.94 155 VAL A C 1
ATOM 1209 O O . VAL A 1 155 ? 13.882 4.614 -15.460 1.00 95.94 155 VAL A O 1
ATOM 1212 N N . THR A 1 156 ? 14.675 2.593 -14.892 1.00 97.19 156 THR A N 1
ATOM 1213 C CA . THR A 1 156 ? 15.342 2.320 -16.170 1.00 97.19 156 THR A CA 1
ATOM 1214 C C . THR A 1 156 ? 14.429 1.549 -17.114 1.00 97.19 156 THR A C 1
ATOM 1216 O O . THR A 1 156 ? 14.397 1.844 -18.304 1.00 97.19 156 THR A O 1
ATOM 1219 N N . HIS A 1 157 ? 13.678 0.573 -16.595 1.00 97.88 157 HIS A N 1
ATOM 1220 C CA . HIS A 1 157 ? 12.805 -0.292 -17.383 1.00 97.88 157 HIS A CA 1
ATOM 1221 C C . HIS A 1 157 ? 11.563 -0.684 -16.584 1.00 97.88 157 HIS A C 1
ATOM 1223 O O . HIS A 1 157 ? 11.639 -0.912 -15.375 1.00 97.88 157 HIS A O 1
ATOM 1229 N N . THR A 1 158 ? 10.447 -0.861 -17.286 1.00 98.19 158 THR A N 1
ATOM 1230 C CA . THR A 1 158 ? 9.250 -1.520 -16.754 1.00 98.19 158 THR A CA 1
ATOM 1231 C C . THR A 1 158 ? 8.838 -2.634 -17.694 1.00 98.19 158 THR A C 1
ATOM 1233 O O . THR A 1 158 ? 8.763 -2.443 -18.911 1.00 98.19 158 THR A O 1
ATOM 1236 N N . MET A 1 159 ? 8.565 -3.794 -17.116 1.00 98.56 159 MET A N 1
ATOM 1237 C CA . MET A 1 159 ? 8.061 -4.979 -17.782 1.00 98.56 159 MET A CA 1
ATOM 1238 C C . MET A 1 159 ? 6.664 -5.286 -17.247 1.00 98.56 159 MET A C 1
ATOM 1240 O O . MET A 1 159 ? 6.453 -5.197 -16.041 1.00 98.56 159 MET A O 1
ATOM 1244 N N . ILE A 1 160 ? 5.740 -5.631 -18.141 1.00 98.62 160 ILE A N 1
ATOM 1245 C CA . ILE A 1 160 ? 4.409 -6.151 -17.810 1.00 98.62 160 ILE A CA 1
ATOM 1246 C C . ILE A 1 160 ? 4.193 -7.411 -18.646 1.00 98.62 160 ILE A C 1
ATOM 1248 O O . ILE A 1 160 ? 4.466 -7.394 -19.853 1.00 98.62 160 ILE A O 1
ATOM 1252 N N . ASP A 1 161 ? 3.754 -8.503 -18.023 1.00 98.12 161 ASP A N 1
ATOM 1253 C CA . ASP A 1 161 ? 3.537 -9.805 -18.668 1.00 98.12 161 ASP A CA 1
ATOM 1254 C C . ASP A 1 161 ? 4.744 -10.269 -19.515 1.00 98.12 161 ASP A C 1
ATOM 1256 O O . ASP A 1 161 ? 4.608 -10.799 -20.625 1.00 98.12 161 ASP A O 1
ATOM 1260 N N . GLY A 1 162 ? 5.966 -10.018 -19.033 1.00 97.88 162 GLY A N 1
ATOM 1261 C CA . GLY A 1 162 ? 7.197 -10.415 -19.726 1.00 97.88 162 GLY A CA 1
ATOM 1262 C C . GLY A 1 162 ? 7.611 -9.503 -20.887 1.00 97.88 162 GLY A C 1
ATOM 1263 O O . GLY A 1 162 ? 8.581 -9.803 -21.587 1.00 97.88 162 GLY A O 1
ATOM 1264 N N . LYS A 1 163 ? 6.903 -8.392 -21.123 1.00 98.44 163 LYS A N 1
ATOM 1265 C CA . LYS A 1 163 ? 7.189 -7.435 -22.201 1.00 98.44 163 LYS A CA 1
ATOM 1266 C C . LYS A 1 163 ? 7.619 -6.093 -21.635 1.00 98.44 163 LYS A C 1
ATOM 1268 O O . LYS A 1 163 ? 6.940 -5.536 -20.779 1.00 98.44 163 LYS A O 1
ATOM 1273 N N . PHE A 1 164 ? 8.716 -5.538 -22.145 1.00 98.12 164 PHE A N 1
ATOM 1274 C CA . PHE A 1 164 ? 9.114 -4.176 -21.797 1.00 98.12 164 PHE A CA 1
ATOM 1275 C C . PHE A 1 164 ? 8.101 -3.171 -22.354 1.00 98.12 164 PHE A C 1
ATOM 1277 O O . PHE A 1 164 ? 7.911 -3.083 -23.566 1.00 98.12 164 PHE A O 1
ATOM 1284 N N . VAL A 1 165 ? 7.463 -2.424 -21.458 1.00 98.12 165 VAL A N 1
ATOM 1285 C CA . VAL A 1 165 ? 6.481 -1.373 -21.777 1.00 98.12 165 VAL A CA 1
ATOM 1286 C C . VAL A 1 165 ? 7.047 0.030 -21.571 1.00 98.12 165 VAL A C 1
ATOM 1288 O O . VAL A 1 165 ? 6.508 0.996 -22.101 1.00 98.12 165 VAL A O 1
ATOM 1291 N N . PHE A 1 166 ? 8.147 0.142 -20.826 1.00 97.62 166 PHE A N 1
ATOM 1292 C CA . PHE A 1 166 ? 8.876 1.386 -20.620 1.00 97.62 166 PHE A CA 1
ATOM 1293 C C . PHE A 1 166 ? 10.378 1.116 -20.629 1.00 97.62 166 PHE A C 1
ATOM 1295 O O . PHE A 1 166 ? 10.845 0.142 -20.032 1.00 97.62 166 PHE A O 1
ATOM 1302 N N . VAL A 1 167 ? 11.117 2.005 -21.289 1.00 96.81 167 VAL A N 1
ATOM 1303 C CA . VAL A 1 167 ? 12.578 2.049 -21.294 1.00 96.81 167 VAL A CA 1
ATOM 1304 C C . VAL A 1 167 ? 12.993 3.510 -21.199 1.00 96.81 167 VAL A C 1
ATOM 1306 O O . VAL A 1 167 ? 12.553 4.333 -22.000 1.00 96.81 167 VAL A O 1
ATOM 1309 N N . ASN A 1 168 ? 13.836 3.837 -20.228 1.00 92.81 168 ASN A N 1
ATOM 1310 C CA . ASN A 1 168 ? 14.360 5.182 -20.066 1.00 92.81 168 ASN A CA 1
ATOM 1311 C C . ASN A 1 168 ? 15.602 5.378 -20.946 1.00 92.81 168 ASN A C 1
ATOM 1313 O O . ASN A 1 168 ? 16.728 5.080 -20.544 1.00 92.81 168 ASN A O 1
ATOM 1317 N N . ASP A 1 169 ? 15.394 5.894 -22.157 1.00 85.88 169 ASP A N 1
ATOM 1318 C CA . ASP A 1 169 ? 16.475 6.121 -23.123 1.00 85.88 169 ASP A CA 1
ATOM 1319 C C . ASP A 1 169 ? 17.484 7.193 -22.676 1.00 85.88 169 ASP A C 1
ATOM 1321 O O . ASP A 1 169 ? 18.631 7.168 -23.117 1.00 85.88 169 ASP A O 1
ATOM 1325 N N . SER A 1 170 ? 17.104 8.098 -21.767 1.00 83.44 170 SER A N 1
ATOM 1326 C CA . SER A 1 170 ? 18.002 9.156 -21.276 1.00 83.44 170 SER A CA 1
ATOM 1327 C C . SER A 1 170 ? 19.148 8.638 -20.400 1.00 83.44 170 SER A C 1
ATOM 1329 O O . SER A 1 170 ? 20.164 9.311 -20.255 1.00 83.44 170 SER A O 1
ATOM 1331 N N . LEU A 1 171 ? 19.020 7.423 -19.859 1.00 71.12 171 LEU A N 1
ATOM 1332 C CA . LEU A 1 171 ? 20.053 6.780 -19.042 1.00 71.12 171 LEU A CA 1
ATOM 1333 C C . LEU A 1 171 ? 21.011 5.905 -19.869 1.00 71.12 171 LEU A C 1
ATOM 1335 O O . LEU A 1 171 ? 21.954 5.347 -19.316 1.00 71.12 171 LEU A O 1
ATOM 1339 N N . LYS A 1 172 ? 20.801 5.788 -21.189 1.00 59.06 172 LYS A N 1
ATOM 1340 C CA . LYS A 1 172 ? 21.651 4.989 -22.089 1.00 59.06 172 LYS A CA 1
ATOM 1341 C C . LYS A 1 172 ? 22.939 5.700 -22.526 1.00 59.06 172 LYS A C 1
ATOM 1343 O O . LYS A 1 172 ? 23.791 5.068 -23.133 1.00 59.06 172 LYS A O 1
ATOM 1348 N N . THR A 1 173 ? 23.102 6.997 -22.256 1.00 47.06 173 THR A N 1
ATOM 1349 C CA . THR A 1 173 ? 24.191 7.820 -22.825 1.00 47.06 173 THR A CA 1
ATOM 1350 C C . THR A 1 173 ? 25.441 7.931 -21.945 1.00 47.06 173 THR A C 1
ATOM 1352 O O . THR A 1 173 ? 26.068 8.987 -21.903 1.00 47.06 173 THR A O 1
ATOM 1355 N N . ALA A 1 174 ? 25.821 6.868 -21.240 1.00 47.62 174 ALA A N 1
ATOM 1356 C CA . ALA A 1 174 ? 27.081 6.817 -20.498 1.00 47.62 174 ALA A CA 1
ATOM 1357 C 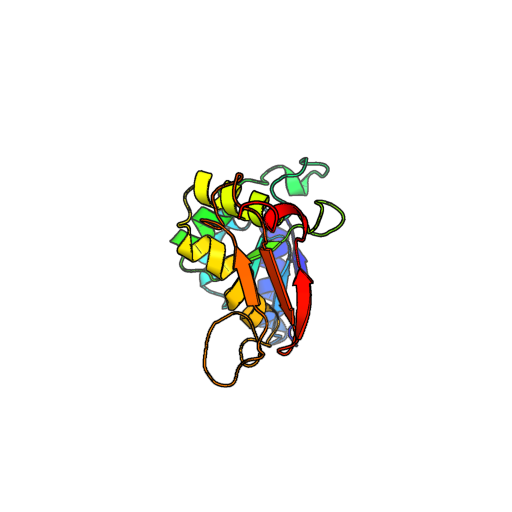C . ALA A 1 174 ? 27.880 5.558 -20.871 1.00 47.62 174 ALA A C 1
ATOM 1359 O O . ALA A 1 174 ? 28.085 4.679 -20.039 1.00 47.62 174 ALA A O 1
ATOM 1360 N N . GLU A 1 175 ? 28.311 5.489 -22.132 1.00 41.47 175 GLU A N 1
ATOM 1361 C CA . GLU A 1 175 ? 29.416 4.637 -22.599 1.00 41.47 175 GLU A CA 1
ATOM 1362 C C . GLU A 1 175 ? 30.432 5.487 -23.369 1.00 41.47 175 GLU A C 1
ATOM 1364 O O . GLU A 1 175 ? 29.995 6.358 -24.161 1.00 41.47 175 GLU A O 1
#

Secondary structure (DSSP, 8-state):
-PEEEEE-SHHHHHHHHHHHHHHT--EEEEE-TTGGGSHHHHHTS---EEE---SS---SGGGTT--THHHHHHHHTT--EEE--TTTTS-GGGHHHHHHHHHHTT--HHHHHHHHTHHHHHHHT-TTTSSS--TTS---EEEESS-TT-TT--EEEEEETTEEEEE-GGGS---

pLDDT: mean 95.69, std 8.06, range [41.47, 98.75]

Nearest PDB structures (foldseek):
  3ooq-assembly1_E  TM=9.801E-01  e=6.393E-20  Thermotoga maritima MSB8
  3feq-assembly2_L  TM=7.957E-01  e=9.967E-07  unidentified
  3mtw-assembly1_A  TM=7.926E-01  e=7.160E-06  Caulobacter vibrioides
  2qs8-assembly1_A  TM=8.004E-01  e=8.099E-06  Alteromonas macleodii
  6i9v-assembly1_D  TM=3.982E-01  e=2.869E-01  Ilumatobacter coccineus YM16-304

Foldseek 3Di:
DFAEDEDQAPVRVVVVLVVCVVVVGGYEYEQCQHCLVVLLVVLVRPYEYEHDPLPADQPDPSNPRGDLVNLVSNVVSVHQYAYDNPPPRPPPVCLLVSLLVNVVVPDPNVSSLQNHFQSVCVNVVNNQATRDDDPNHFPFDWDWPDDSSPPPIDTQFTDGRNHTPDGDPVVVPDD

Mean predicted aligned error: 3.4 Å

InterPro domains:
  IPR006680 Amidohydrolase-related [PF01979] (24-165)
  IPR011059 Metal-dependent hydrolase, composite domain superfamily [SSF51338] (131-170)
  IPR032466 Metal-dependent hydrolase [SSF51556] (1-132)
  IPR051781 Metallo-dependent Hydrolase Enzymes [PTHR43135] (2-166)

Organism: NCBI:txid1027292

Sequence (175 aa):
IPLRIHAHRADDIVTILRIKEEFDIDVTIEHCTEGHLIANYISENDVMVSVGPTMSPKSKIELRNKSWKTPKTLADANILFTLTTDHSVIGIEHLITSAIMAVKHGISEQQALQAITYNSAVYMGVEDRVGSLEKGKDADLVIWNGDIFDLRSDVTHTMIDGKFVFVNDSLKTAE

Solvent-accessible surface area (backbone atoms only — not comparable to full-atom values): 9751 Å² total; per-residue (Å²): 133,62,50,78,38,86,28,37,38,54,68,51,47,52,50,51,53,51,50,30,64,75,66,74,52,62,52,34,36,33,29,40,34,29,41,53,81,44,33,71,64,49,56,74,62,83,53,48,35,31,38,35,51,67,96,52,82,63,87,47,82,63,34,70,66,56,48,57,56,28,66,29,42,29,51,75,58,70,38,63,44,25,61,43,32,58,68,80,79,31,57,70,89,43,43,58,59,52,36,42,51,35,31,78,50,66,37,50,67,67,57,36,51,34,14,67,27,34,40,41,19,52,75,69,73,41,49,79,40,36,44,63,98,52,92,84,35,53,44,66,44,76,43,56,80,50,55,86,78,41,91,87,41,48,72,42,34,31,29,50,77,72,38,79,80,42,69,45,70,85,75,67,81,81,125